Protein AF-A0AAW1PFQ1-F1 (afdb_monomer)

Secondary structure (DSSP, 8-state):
-----------------TT--PPPTT-----SS-HHHHT-TTSHHHHHHHHHHHHHHHHHHHHHHHHHHHHHHHHHTT--S-TT---------

Radius of gyration: 23.26 Å; Cα contacts (8 Å, |Δi|>4): 24; chains: 1; bounding box: 48×44×50 Å

Structure (mmCIF, N/CA/C/O backbone):
data_AF-A0AAW1PFQ1-F1
#
_entry.id   AF-A0AAW1PFQ1-F1
#
loop_
_atom_site.group_PDB
_atom_site.id
_atom_site.type_symbol
_atom_site.label_atom_id
_atom_site.label_alt_id
_atom_site.label_comp_id
_atom_site.label_asym_id
_atom_site.label_entity_id
_atom_site.label_seq_id
_atom_site.pdbx_PDB_ins_code
_atom_site.Cartn_x
_atom_site.Cartn_y
_atom_site.Cartn_z
_atom_site.occupancy
_atom_site.B_iso_or_equiv
_atom_site.auth_seq_id
_atom_site.auth_comp_id
_atom_site.auth_asym_id
_atom_site.auth_atom_id
_atom_site.pdbx_PDB_model_num
ATOM 1 N N . MET A 1 1 ? 28.671 -34.123 30.065 1.00 41.56 1 MET A N 1
ATOM 2 C CA . MET A 1 1 ? 28.191 -32.855 29.475 1.00 41.56 1 MET A CA 1
ATOM 3 C C . MET A 1 1 ? 26.673 -32.924 29.460 1.00 41.56 1 MET A C 1
ATOM 5 O O . MET A 1 1 ? 26.146 -34.006 29.242 1.00 41.56 1 MET A O 1
ATOM 9 N N . ALA A 1 2 ? 26.024 -31.849 29.897 1.00 41.06 2 ALA A N 1
ATOM 10 C CA . ALA A 1 2 ? 24.668 -31.826 30.437 1.00 41.06 2 ALA A CA 1
ATOM 11 C C . ALA A 1 2 ? 23.554 -31.639 29.383 1.00 41.06 2 ALA A C 1
ATOM 13 O O . ALA A 1 2 ? 23.819 -31.100 28.317 1.00 41.06 2 ALA A O 1
ATOM 14 N N . GLN A 1 3 ? 22.341 -32.039 29.800 1.00 35.50 3 GLN A N 1
ATOM 15 C CA . GLN A 1 3 ? 20.994 -31.520 29.477 1.00 35.50 3 GLN A CA 1
ATOM 16 C C . GLN A 1 3 ? 20.426 -31.613 28.039 1.00 35.50 3 GLN A C 1
ATOM 18 O O . GLN A 1 3 ? 20.822 -30.887 27.137 1.00 35.50 3 GLN A O 1
ATOM 23 N N . SER A 1 4 ? 19.382 -32.446 27.894 1.00 51.22 4 SER A N 1
ATOM 24 C CA . SER A 1 4 ? 18.165 -32.186 27.082 1.00 51.22 4 SER A CA 1
ATOM 25 C C . SER A 1 4 ? 17.335 -31.045 27.728 1.00 51.22 4 SER A C 1
ATOM 27 O O . SER A 1 4 ? 17.752 -30.586 28.795 1.00 51.22 4 SER A O 1
ATOM 29 N N . PRO A 1 5 ? 16.084 -30.714 27.327 1.00 60.75 5 PRO A N 1
ATOM 30 C CA . PRO A 1 5 ? 15.320 -30.832 26.067 1.00 60.75 5 PRO A CA 1
ATOM 31 C C . PRO A 1 5 ? 14.570 -29.511 25.701 1.00 60.75 5 PRO A C 1
ATOM 33 O O . PRO A 1 5 ? 14.270 -28.725 26.584 1.00 60.75 5 PRO A O 1
ATOM 36 N N . GLU A 1 6 ? 14.119 -29.324 24.459 1.00 47.19 6 GLU A N 1
ATOM 37 C CA . GLU A 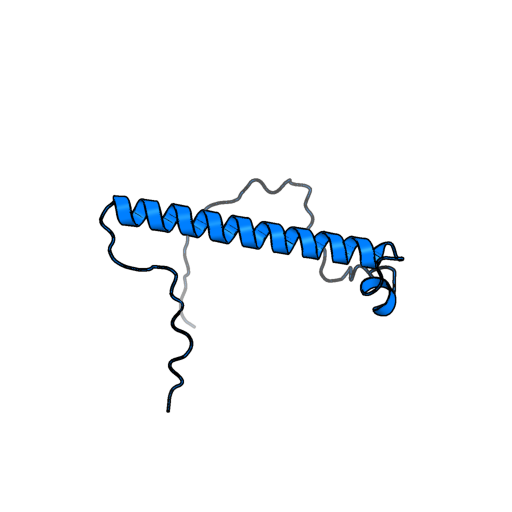1 6 ? 12.937 -28.479 24.144 1.00 47.19 6 GLU A CA 1
ATOM 38 C C . GLU A 1 6 ? 12.158 -29.231 23.044 1.00 47.19 6 GLU A C 1
ATOM 40 O O . GLU A 1 6 ? 12.626 -29.335 21.916 1.00 47.19 6 GLU A O 1
ATOM 45 N N . GLN A 1 7 ? 11.189 -30.109 23.350 1.00 45.03 7 GLN A N 1
ATOM 46 C CA . GLN A 1 7 ? 9.769 -29.825 23.647 1.00 45.03 7 GLN A CA 1
ATOM 47 C C . GLN A 1 7 ? 9.231 -28.623 22.860 1.00 45.03 7 GLN A C 1
ATOM 49 O O . GLN A 1 7 ? 9.634 -27.503 23.122 1.00 45.03 7 GLN A O 1
ATOM 54 N N . SER A 1 8 ? 8.440 -28.890 21.811 1.00 42.66 8 SER A N 1
ATOM 55 C CA . SER A 1 8 ? 6.965 -28.718 21.799 1.00 42.66 8 SER A CA 1
ATOM 56 C C . SER A 1 8 ? 6.601 -27.244 21.541 1.00 42.66 8 SER A C 1
ATOM 58 O O . SER A 1 8 ? 7.189 -26.357 22.123 1.00 42.66 8 SER A O 1
ATOM 60 N N . ASP A 1 9 ? 5.661 -26.844 20.697 1.00 41.25 9 ASP A N 1
ATOM 61 C CA . ASP A 1 9 ? 4.401 -27.447 20.301 1.00 41.25 9 ASP A CA 1
ATOM 62 C C . ASP A 1 9 ? 3.876 -26.607 19.112 1.00 41.25 9 ASP A C 1
ATOM 64 O O . ASP A 1 9 ? 3.819 -25.385 19.181 1.00 41.25 9 ASP A O 1
ATOM 68 N N . SER A 1 10 ? 3.585 -27.290 18.011 1.00 50.00 10 SER A N 1
ATOM 69 C CA . SER A 1 10 ? 2.396 -27.206 17.154 1.00 50.00 10 SER A CA 1
ATOM 70 C C . SER A 1 10 ? 1.634 -25.893 16.859 1.00 50.00 10 SER A C 1
ATOM 72 O O . SER A 1 10 ? 1.192 -25.178 17.753 1.00 50.00 10 SER A O 1
ATOM 74 N N . ARG A 1 11 ? 1.179 -25.868 15.586 1.00 43.28 11 ARG A N 1
ATOM 75 C CA . ARG A 1 11 ? -0.017 -25.222 14.978 1.00 43.28 11 ARG A CA 1
ATOM 76 C C . ARG A 1 11 ? 0.294 -23.848 14.366 1.00 43.28 11 ARG A C 1
ATOM 78 O O . ARG A 1 11 ? 0.704 -22.948 15.070 1.00 43.28 11 ARG A O 1
ATOM 85 N N . GLN A 1 12 ? 0.106 -23.603 13.073 1.00 46.88 12 GLN A N 1
ATOM 86 C CA . GLN A 1 12 ? -0.904 -24.136 12.162 1.00 46.88 12 GLN A CA 1
ATOM 87 C C . GLN A 1 12 ? -0.391 -23.923 10.729 1.00 46.88 12 GLN A C 1
ATOM 89 O O . GLN A 1 12 ? -0.202 -22.788 10.311 1.00 46.88 12 GLN A O 1
ATOM 94 N N . ALA A 1 13 ? -0.106 -25.010 10.009 1.00 43.09 13 ALA A N 1
ATOM 95 C CA . ALA A 1 13 ? 0.235 -24.946 8.595 1.00 43.09 13 ALA A CA 1
ATOM 96 C C . ALA A 1 13 ? -1.029 -24.562 7.817 1.00 43.09 13 ALA A C 1
ATOM 98 O O . ALA A 1 13 ? -1.965 -25.358 7.705 1.00 43.09 13 ALA A O 1
ATOM 99 N N . GLU A 1 14 ? -1.073 -23.325 7.333 1.00 51.31 14 GLU A N 1
ATOM 100 C CA . GLU A 1 14 ? -1.870 -22.985 6.160 1.00 51.31 14 GLU A CA 1
ATOM 101 C C . GLU A 1 14 ? -1.387 -23.882 5.021 1.00 51.31 14 GLU A C 1
ATOM 103 O O . GLU A 1 14 ? -0.196 -24.183 4.938 1.00 51.31 14 GLU A O 1
ATOM 108 N N . ALA A 1 15 ? -2.322 -24.400 4.227 1.00 51.72 15 ALA A N 1
ATOM 109 C CA . ALA A 1 15 ? -2.023 -25.305 3.129 1.00 51.72 15 ALA A CA 1
ATOM 110 C C . ALA A 1 15 ? -1.032 -24.624 2.177 1.00 51.72 15 ALA A C 1
ATOM 112 O O . ALA A 1 15 ? -1.413 -23.788 1.361 1.00 51.72 15 ALA A O 1
ATOM 113 N N . VAL A 1 16 ? 0.246 -24.955 2.350 1.00 50.81 16 VAL A N 1
ATOM 114 C CA . VAL A 1 16 ? 1.312 -24.640 1.415 1.00 50.81 16 VAL A CA 1
ATOM 115 C C . VAL A 1 16 ? 0.940 -25.426 0.169 1.00 50.81 16 VAL A C 1
ATOM 117 O O . VAL A 1 16 ? 0.861 -26.654 0.238 1.00 50.81 16 VAL A O 1
ATOM 120 N N . ASP A 1 17 ? 0.614 -24.733 -0.922 1.00 56.88 17 ASP A N 1
ATOM 121 C CA . ASP A 1 17 ? 0.581 -25.358 -2.243 1.00 56.88 17 ASP A CA 1
ATOM 122 C C . ASP A 1 17 ? 1.878 -26.168 -2.354 1.00 56.88 17 ASP A C 1
ATOM 124 O O . ASP A 1 17 ? 2.964 -25.606 -2.198 1.00 56.88 17 ASP A O 1
ATOM 128 N N . GLU A 1 18 ? 1.773 -27.488 -2.529 1.00 54.22 18 GLU A N 1
ATOM 129 C CA . GLU A 1 18 ? 2.915 -28.421 -2.488 1.00 54.22 18 GLU A CA 1
ATOM 130 C C . GLU A 1 18 ? 3.952 -28.147 -3.603 1.00 54.22 18 GLU A C 1
ATOM 132 O O . GLU A 1 18 ? 5.000 -28.785 -3.637 1.00 54.22 18 GLU A O 1
ATOM 137 N N . ASP A 1 19 ? 3.687 -27.145 -4.449 1.00 55.97 19 ASP A N 1
ATOM 138 C CA . ASP A 1 19 ? 4.529 -26.643 -5.532 1.00 55.97 19 ASP A CA 1
ATOM 139 C C . ASP A 1 19 ? 5.114 -25.232 -5.281 1.00 55.97 19 ASP A C 1
ATOM 141 O O . ASP A 1 19 ? 5.745 -24.667 -6.176 1.00 55.97 19 ASP A O 1
ATOM 145 N N . PHE A 1 20 ? 4.934 -24.610 -4.106 1.00 60.94 20 PHE A N 1
ATOM 146 C CA . PHE A 1 20 ? 5.627 -23.349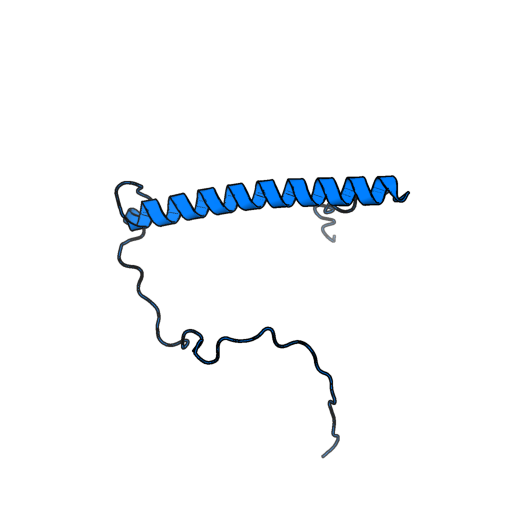 -3.803 1.00 60.94 20 PHE A CA 1
ATOM 147 C C . PHE A 1 20 ? 7.042 -23.622 -3.277 1.00 60.94 20 PHE A C 1
ATOM 149 O O . PHE A 1 20 ? 7.318 -23.562 -2.076 1.00 60.94 20 PHE A O 1
ATOM 156 N N . GLU A 1 21 ? 7.960 -23.908 -4.201 1.00 64.88 21 GLU A N 1
ATOM 157 C CA . GLU A 1 21 ? 9.390 -23.723 -3.958 1.00 64.88 21 GLU A CA 1
ATOM 158 C C . GLU A 1 21 ? 9.631 -22.228 -3.720 1.00 64.88 21 GLU A C 1
ATOM 160 O O . GLU A 1 21 ? 9.595 -21.410 -4.640 1.00 64.88 21 GLU A O 1
ATOM 165 N N . GLY A 1 22 ? 9.822 -21.851 -2.452 1.00 61.28 22 GLY A N 1
ATOM 166 C CA . GLY A 1 22 ? 10.264 -20.504 -2.107 1.00 61.28 22 GLY A CA 1
ATOM 167 C C . GLY A 1 22 ? 11.517 -20.139 -2.905 1.00 61.28 22 GLY A C 1
ATOM 168 O O . GLY A 1 22 ? 12.357 -21.000 -3.164 1.00 61.28 22 GLY A O 1
ATOM 169 N N . LEU A 1 23 ? 11.635 -18.866 -3.296 1.00 60.00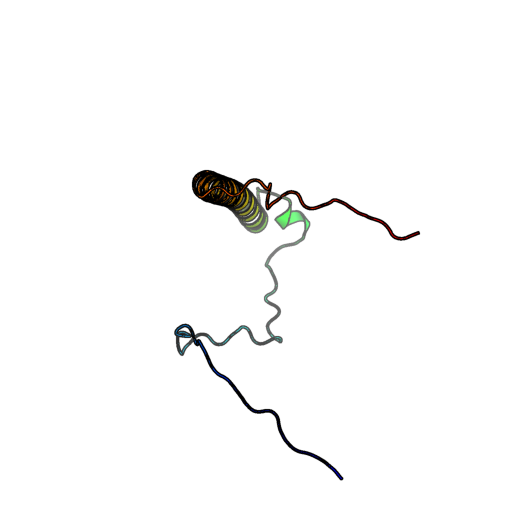 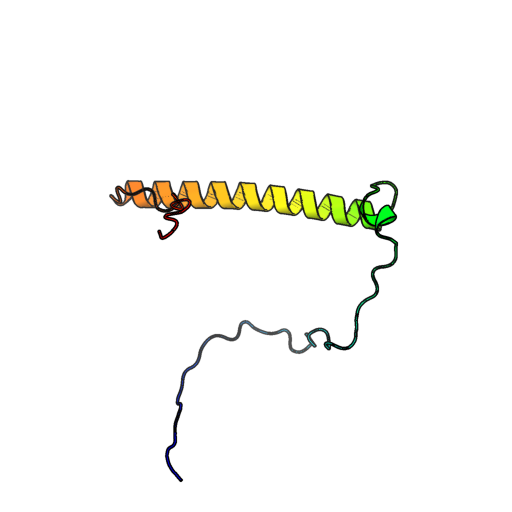23 LEU A N 1
ATOM 170 C CA . LEU A 1 23 ? 12.766 -18.378 -4.086 1.00 60.00 23 LEU A CA 1
ATOM 171 C C . LEU A 1 23 ? 14.079 -18.772 -3.396 1.00 60.00 23 LEU A C 1
ATOM 173 O O . LEU A 1 23 ? 14.339 -18.361 -2.260 1.00 60.00 23 LEU A O 1
ATOM 177 N N . ALA A 1 24 ? 14.886 -19.598 -4.065 1.00 61.78 24 ALA A N 1
ATOM 178 C CA . ALA A 1 24 ? 16.208 -19.942 -3.576 1.00 61.78 24 ALA A CA 1
ATOM 179 C C . ALA A 1 24 ? 17.015 -18.638 -3.422 1.00 61.78 24 ALA A C 1
ATOM 181 O O . ALA A 1 24 ? 16.976 -17.800 -4.323 1.00 61.78 24 ALA A O 1
ATOM 182 N N . PRO A 1 25 ? 17.771 -18.450 -2.326 1.00 60.12 25 PRO A N 1
ATOM 183 C CA . PRO A 1 25 ? 18.510 -17.210 -2.052 1.00 60.12 25 PRO A CA 1
ATOM 184 C C . PRO A 1 25 ? 19.610 -16.875 -3.081 1.00 60.12 25 PRO A C 1
ATOM 186 O O . PRO A 1 25 ? 20.334 -15.903 -2.900 1.00 60.12 25 PRO A O 1
ATOM 189 N N . GLU A 1 26 ? 19.758 -17.682 -4.133 1.00 59.06 26 GLU A N 1
ATOM 190 C CA . GLU A 1 26 ? 20.764 -17.561 -5.189 1.00 59.06 26 GLU A CA 1
ATOM 191 C C . GLU A 1 26 ? 20.192 -17.004 -6.508 1.00 59.06 26 GLU A C 1
ATOM 193 O O . GLU A 1 26 ? 20.964 -16.626 -7.388 1.00 59.06 26 GLU A O 1
ATOM 198 N N . GLU A 1 27 ? 18.866 -16.907 -6.656 1.00 57.53 27 GLU A N 1
ATOM 199 C CA 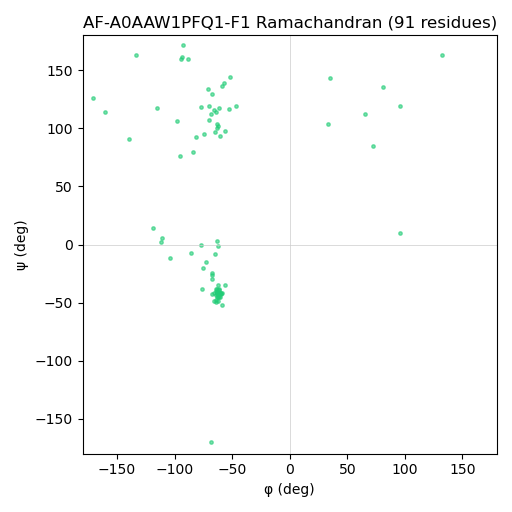. GLU A 1 27 ? 18.238 -16.216 -7.788 1.00 57.53 27 GLU A CA 1
ATOM 200 C C . GLU A 1 27 ? 17.903 -14.774 -7.395 1.00 57.53 27 GLU A C 1
ATOM 202 O O . GLU A 1 27 ? 16.752 -14.410 -7.139 1.00 57.53 27 GLU A O 1
ATOM 207 N N . ASP A 1 28 ? 18.939 -13.931 -7.366 1.00 62.56 28 ASP A N 1
ATOM 208 C CA . ASP A 1 28 ? 18.764 -12.484 -7.464 1.00 62.56 28 ASP A CA 1
ATOM 209 C C . ASP A 1 28 ? 18.100 -12.197 -8.818 1.00 62.56 28 ASP A C 1
ATOM 211 O O . ASP A 1 28 ? 18.745 -12.116 -9.865 1.00 62.56 28 ASP A O 1
ATOM 215 N N . TRP A 1 29 ? 16.772 -12.109 -8.815 1.00 67.38 29 TRP A N 1
ATOM 216 C CA . TRP A 1 29 ? 15.995 -11.710 -9.976 1.00 67.38 29 TRP A CA 1
ATOM 217 C C . TRP A 1 29 ? 16.388 -10.273 -10.327 1.00 67.38 29 TRP A C 1
ATOM 219 O O . TRP A 1 29 ? 15.966 -9.303 -9.697 1.00 67.38 29 TRP A O 1
ATOM 229 N N . GLU A 1 30 ? 17.253 -10.123 -11.328 1.00 73.69 30 GLU A N 1
ATOM 230 C CA . GLU A 1 30 ? 17.625 -8.807 -11.826 1.00 73.69 30 GLU A CA 1
ATOM 231 C C . GLU A 1 30 ? 16.373 -8.105 -12.357 1.00 73.69 30 GLU A C 1
ATOM 233 O O . GLU A 1 30 ? 15.728 -8.559 -13.307 1.00 73.69 30 GLU A O 1
ATOM 238 N N . VAL A 1 31 ? 16.016 -6.975 -11.743 1.00 71.00 31 VAL A N 1
ATOM 239 C CA . VAL A 1 31 ? 14.908 -6.152 -12.226 1.00 71.00 31 VAL A CA 1
ATOM 240 C C . VAL A 1 31 ? 15.337 -5.501 -13.538 1.00 71.00 31 VAL A C 1
ATOM 242 O O . VAL A 1 31 ? 16.293 -4.722 -13.543 1.00 71.00 31 VAL A O 1
ATOM 245 N N . PRO A 1 32 ? 14.655 -5.764 -14.666 1.00 71.81 32 PRO A N 1
ATOM 246 C CA . PRO A 1 32 ? 15.042 -5.165 -15.931 1.00 71.81 32 PRO A CA 1
ATOM 247 C C . PRO A 1 32 ? 14.781 -3.651 -15.904 1.00 71.81 32 PRO A C 1
ATOM 249 O O . PRO A 1 32 ? 13.631 -3.206 -15.899 1.00 71.81 32 PRO A O 1
ATOM 252 N N . GLY A 1 33 ? 15.857 -2.863 -15.923 1.00 74.62 33 GLY A N 1
ATOM 253 C CA . GLY A 1 33 ? 15.823 -1.397 -15.951 1.00 74.62 33 GLY A CA 1
ATOM 254 C C . GLY A 1 33 ? 16.761 -0.760 -14.925 1.00 74.62 33 GLY A C 1
ATOM 255 O O . GLY A 1 33 ? 17.233 -1.407 -13.996 1.00 74.62 33 GLY A O 1
ATOM 256 N N . GLY A 1 34 ? 17.061 0.525 -15.105 1.00 84.56 34 GLY A N 1
ATOM 257 C CA . GLY A 1 34 ? 17.854 1.298 -14.147 1.00 84.56 34 GLY A CA 1
ATOM 258 C C . GLY A 1 34 ? 16.996 2.034 -13.115 1.00 84.56 34 GLY A C 1
ATOM 259 O O . GLY A 1 34 ? 15.787 2.181 -13.268 1.00 84.56 34 GLY A O 1
ATOM 260 N N . VAL A 1 35 ? 17.642 2.617 -12.102 1.00 83.75 35 VAL A N 1
ATOM 261 C CA . VAL A 1 35 ? 16.974 3.485 -11.107 1.00 83.75 35 VAL A CA 1
ATOM 262 C C . VAL A 1 35 ? 16.236 4.658 -11.770 1.00 83.75 35 VAL A C 1
ATOM 264 O O . VAL A 1 35 ? 15.159 5.053 -11.345 1.00 83.75 35 VAL A O 1
ATOM 267 N N . ASN A 1 36 ? 16.769 5.205 -12.862 1.00 88.12 36 ASN A N 1
ATOM 268 C CA . ASN A 1 36 ? 16.079 6.276 -13.587 1.00 88.12 36 ASN A CA 1
ATOM 269 C C . ASN A 1 36 ? 14.791 5.791 -14.273 1.00 88.12 36 ASN A C 1
ATOM 271 O O . ASN A 1 36 ? 13.869 6.582 -14.472 1.00 88.12 36 ASN A O 1
ATOM 275 N N . ASP A 1 37 ? 14.710 4.502 -14.610 1.00 86.19 37 ASP A N 1
ATOM 276 C CA . ASP A 1 37 ? 13.522 3.919 -15.223 1.00 86.19 37 ASP A CA 1
ATOM 277 C C . ASP A 1 37 ? 12.419 3.714 -14.183 1.00 86.19 37 ASP A C 1
ATOM 279 O O . ASP A 1 37 ? 11.260 3.994 -14.485 1.00 86.19 37 ASP A O 1
ATOM 283 N N . SER A 1 38 ? 12.756 3.311 -12.951 1.00 85.94 38 SER A N 1
ATOM 284 C CA . SER A 1 38 ? 11.778 3.153 -11.860 1.00 85.94 38 SER A CA 1
ATOM 285 C C . SER A 1 38 ? 11.170 4.475 -11.389 1.00 85.94 38 SER A C 1
ATOM 287 O O . SER A 1 38 ? 10.041 4.494 -10.909 1.00 85.94 38 SER A O 1
ATOM 289 N N . LEU A 1 39 ? 11.872 5.592 -11.583 1.00 88.06 39 LEU A N 1
ATOM 290 C CA . LEU A 1 39 ? 11.379 6.931 -11.247 1.00 88.06 39 LEU A CA 1
ATOM 291 C C . LEU A 1 39 ? 10.541 7.575 -12.365 1.00 88.06 39 LEU A C 1
ATOM 293 O O . LEU A 1 39 ? 9.968 8.646 -12.172 1.00 88.06 39 LEU A O 1
ATOM 297 N N . SER A 1 40 ? 10.465 6.947 -13.542 1.00 89.69 40 SER A N 1
ATOM 298 C CA . SER A 1 40 ? 9.779 7.492 -14.714 1.00 89.69 40 SER A CA 1
ATOM 299 C C . SER A 1 40 ? 8.569 6.649 -15.110 1.00 89.69 40 SER A C 1
ATOM 301 O O . SER A 1 40 ? 8.703 5.522 -15.582 1.00 89.69 40 SER A O 1
ATOM 303 N N . GLN A 1 41 ? 7.371 7.237 -15.052 1.00 88.88 41 GLN A N 1
ATOM 304 C CA . GLN A 1 41 ? 6.118 6.599 -15.496 1.00 88.88 41 GLN A CA 1
ATOM 305 C C . GLN A 1 41 ? 6.072 6.308 -17.011 1.00 88.88 41 GLN A C 1
ATOM 307 O O . GLN A 1 41 ? 5.167 5.633 -17.511 1.00 88.88 41 GLN A O 1
ATOM 312 N N . ASN A 1 42 ? 7.052 6.788 -17.779 1.00 91.88 42 ASN A N 1
ATOM 313 C CA . ASN A 1 42 ? 7.161 6.455 -19.197 1.00 91.88 42 ASN A CA 1
ATOM 314 C C . ASN A 1 42 ? 7.694 5.032 -19.416 1.00 91.88 42 ASN A C 1
ATOM 316 O O . ASN A 1 42 ? 7.441 4.438 -20.470 1.00 91.88 42 ASN A O 1
ATOM 320 N N . THR A 1 43 ? 8.355 4.434 -18.424 1.00 92.62 43 THR A N 1
ATOM 321 C CA . THR A 1 43 ? 8.870 3.064 -18.513 1.00 92.62 43 THR A CA 1
ATOM 322 C C . THR A 1 43 ? 7.879 2.059 -17.921 1.00 92.62 43 THR A C 1
ATOM 324 O O . THR A 1 43 ? 6.986 2.411 -17.151 1.00 92.62 43 THR A O 1
ATOM 327 N N . LYS A 1 44 ? 8.004 0.781 -18.300 1.00 90.31 44 LYS A N 1
ATOM 328 C CA . LYS A 1 44 ? 7.182 -0.286 -17.703 1.00 90.31 44 LYS A CA 1
ATOM 329 C C . LYS A 1 44 ? 7.476 -0.443 -16.208 1.00 90.31 44 LYS A C 1
ATOM 331 O O . LYS A 1 44 ? 6.538 -0.609 -15.439 1.00 90.31 44 LYS A O 1
ATOM 336 N N . LEU A 1 45 ? 8.751 -0.342 -15.824 1.00 90.56 45 LEU A N 1
ATOM 337 C CA . LEU A 1 45 ? 9.192 -0.450 -14.437 1.00 90.56 45 LEU A CA 1
ATOM 338 C C . LEU A 1 45 ? 8.625 0.688 -13.584 1.00 90.56 45 LEU A C 1
ATOM 340 O O . LEU A 1 45 ? 8.019 0.430 -12.554 1.00 90.56 45 LEU A O 1
ATOM 344 N N . GLY A 1 46 ? 8.747 1.935 -14.037 1.00 92.94 46 GLY A N 1
ATOM 345 C CA . GLY A 1 46 ? 8.244 3.079 -13.281 1.00 92.94 46 GLY A CA 1
ATOM 346 C C . GLY A 1 46 ? 6.721 3.128 -13.181 1.00 92.94 46 GLY A C 1
ATOM 347 O O . GLY A 1 46 ? 6.205 3.582 -12.165 1.00 92.94 46 GLY A O 1
ATOM 348 N N . ARG A 1 47 ? 5.982 2.602 -14.172 1.00 94.31 47 ARG A N 1
ATOM 349 C CA . ARG A 1 47 ? 4.529 2.391 -14.018 1.00 94.31 47 ARG A CA 1
ATOM 350 C C . ARG A 1 47 ? 4.216 1.351 -12.955 1.00 94.31 47 ARG A C 1
ATOM 352 O O . ARG A 1 47 ? 3.425 1.644 -12.077 1.00 94.31 47 ARG A O 1
ATOM 359 N N . ALA A 1 48 ? 4.879 0.196 -12.991 1.00 91.25 48 ALA A N 1
ATOM 360 C CA . ALA A 1 48 ? 4.665 -0.850 -11.992 1.00 91.25 48 ALA A CA 1
ATOM 361 C C . ALA A 1 48 ? 4.975 -0.360 -10.567 1.00 91.25 48 ALA A C 1
ATOM 363 O O . ALA A 1 48 ? 4.205 -0.615 -9.648 1.00 91.25 48 ALA A O 1
ATOM 364 N N . VAL A 1 49 ? 6.066 0.394 -10.391 1.00 92.12 49 VAL A N 1
ATOM 365 C CA . VAL A 1 49 ? 6.412 1.015 -9.103 1.00 92.12 49 VAL A CA 1
ATOM 366 C C . VAL A 1 49 ? 5.350 2.028 -8.680 1.00 92.12 49 VAL A C 1
ATOM 368 O O . VAL A 1 49 ? 4.922 2.019 -7.531 1.00 92.12 49 VAL A O 1
ATOM 371 N N . HIS A 1 50 ? 4.899 2.885 -9.597 1.00 94.81 50 HIS A N 1
ATOM 372 C CA . HIS A 1 50 ? 3.860 3.863 -9.296 1.00 94.81 50 HIS A CA 1
ATOM 373 C C . HIS A 1 50 ? 2.536 3.204 -8.891 1.00 94.81 50 HIS A C 1
ATOM 375 O O . HIS A 1 50 ? 1.948 3.605 -7.889 1.00 94.81 50 HIS A O 1
ATOM 381 N N . ASP A 1 51 ? 2.104 2.182 -9.628 1.00 94.69 51 ASP A N 1
ATOM 382 C CA . ASP A 1 51 ? 0.882 1.431 -9.344 1.00 94.69 51 ASP A CA 1
ATOM 383 C C . ASP A 1 51 ? 0.968 0.748 -7.970 1.00 94.69 51 ASP A C 1
ATOM 385 O O . ASP A 1 51 ? 0.032 0.845 -7.178 1.00 94.69 51 ASP A O 1
ATOM 389 N N . ALA A 1 52 ? 2.120 0.155 -7.633 1.00 93.81 52 ALA A N 1
ATOM 390 C CA . ALA A 1 52 ? 2.357 -0.425 -6.313 1.00 93.81 52 ALA A CA 1
ATOM 391 C C . ALA A 1 52 ? 2.289 0.626 -5.191 1.00 93.81 52 ALA A C 1
ATOM 393 O O . ALA A 1 52 ? 1.699 0.373 -4.143 1.00 93.81 52 ALA A O 1
ATOM 394 N N . CYS A 1 53 ? 2.843 1.827 -5.397 1.00 94.50 53 CYS A N 1
ATOM 395 C CA . CYS A 1 53 ? 2.713 2.917 -4.426 1.00 94.50 53 CYS A CA 1
ATOM 396 C C . CYS A 1 53 ? 1.249 3.341 -4.225 1.00 94.50 53 CYS A C 1
ATOM 398 O O . CYS A 1 53 ? 0.830 3.540 -3.088 1.00 94.50 53 CYS A O 1
ATOM 400 N N . LEU A 1 54 ? 0.463 3.441 -5.302 1.00 95.19 54 LEU A N 1
ATOM 401 C CA . LEU A 1 54 ? -0.966 3.761 -5.208 1.00 95.19 54 LEU A CA 1
ATOM 402 C C . LEU A 1 54 ? -1.748 2.683 -4.446 1.00 95.19 54 LEU A C 1
ATOM 404 O O . LEU A 1 54 ? -2.648 3.004 -3.670 1.00 95.19 54 LEU A O 1
ATOM 408 N N . GLU A 1 55 ? -1.406 1.412 -4.650 1.00 95.06 55 GLU A N 1
ATOM 409 C CA . GLU A 1 55 ? -2.010 0.303 -3.915 1.00 95.06 55 GLU A CA 1
ATOM 410 C C . GLU A 1 55 ? -1.650 0.344 -2.423 1.00 95.06 55 GLU A C 1
ATOM 412 O O . GLU A 1 55 ? -2.528 0.171 -1.578 1.00 95.06 55 GLU A O 1
ATOM 417 N N . LEU A 1 56 ? -0.395 0.656 -2.080 1.00 95.75 56 LEU A N 1
ATOM 418 C CA . LEU A 1 56 ? 0.030 0.845 -0.688 1.00 95.75 56 LEU A CA 1
ATOM 419 C C . LEU A 1 56 ? -0.725 1.992 -0.003 1.00 95.75 56 LEU A C 1
ATOM 421 O O . LEU A 1 56 ? -1.166 1.842 1.139 1.00 95.75 56 LEU A O 1
ATOM 425 N N . ASP A 1 57 ? -0.933 3.110 -0.698 1.00 95.25 57 ASP A N 1
ATOM 426 C CA . ASP A 1 57 ? -1.734 4.221 -0.177 1.00 95.25 57 ASP A CA 1
ATOM 427 C C . ASP A 1 57 ? -3.191 3.793 0.063 1.00 95.25 57 ASP A C 1
ATOM 429 O O . ASP A 1 57 ? -3.774 4.099 1.109 1.00 95.25 57 ASP A O 1
ATOM 433 N N . ALA A 1 58 ? -3.777 3.034 -0.869 1.00 95.38 58 ALA A N 1
ATOM 434 C CA . ALA A 1 58 ? -5.127 2.496 -0.722 1.00 95.38 58 ALA A CA 1
ATOM 435 C C . ALA A 1 58 ? -5.240 1.527 0.470 1.00 95.38 58 ALA A C 1
ATOM 437 O O . ALA A 1 58 ? -6.204 1.603 1.240 1.00 95.38 58 ALA A O 1
ATOM 438 N N . LEU A 1 59 ? -4.241 0.661 0.666 1.00 95.19 59 LEU A N 1
ATOM 439 C CA . LEU A 1 59 ? -4.159 -0.239 1.817 1.00 95.19 59 LEU A CA 1
ATOM 440 C C . LEU A 1 59 ? -4.069 0.537 3.136 1.00 95.19 59 LEU A C 1
ATOM 442 O O . LEU A 1 59 ? -4.789 0.208 4.077 1.00 95.19 59 LEU A O 1
ATOM 446 N N . SER A 1 60 ? -3.268 1.607 3.195 1.00 93.38 60 SER A N 1
ATOM 447 C CA . SER A 1 60 ? -3.160 2.454 4.392 1.00 93.38 60 SER A CA 1
ATOM 448 C C . SER A 1 60 ? -4.490 3.119 4.762 1.00 93.38 60 SER A C 1
ATOM 450 O O . SER A 1 60 ? -4.834 3.233 5.942 1.00 93.38 60 SER A O 1
ATOM 452 N N . VAL A 1 61 ? -5.273 3.552 3.769 1.00 95.56 61 VAL A N 1
ATOM 453 C CA . VAL A 1 61 ? -6.616 4.100 4.012 1.00 95.56 61 VAL A CA 1
ATOM 454 C C . VAL A 1 61 ? -7.533 3.031 4.605 1.00 95.56 61 VAL A C 1
ATOM 456 O O . VAL A 1 61 ? -8.181 3.276 5.624 1.00 95.56 61 VAL A O 1
ATOM 459 N N . LEU A 1 62 ? -7.550 1.834 4.015 1.00 95.00 62 LEU A N 1
ATOM 460 C CA . LEU A 1 62 ? -8.390 0.731 4.479 1.00 95.00 62 LEU A CA 1
ATOM 461 C C . LEU A 1 62 ? -8.009 0.267 5.892 1.00 95.00 62 LEU A C 1
ATOM 463 O O . LEU A 1 62 ? -8.888 -0.015 6.709 1.00 95.00 62 LEU A O 1
ATOM 467 N N . GLU A 1 63 ? -6.714 0.242 6.207 1.00 93.25 63 GLU A N 1
ATOM 468 C CA . GLU A 1 63 ? -6.213 -0.030 7.552 1.00 93.25 63 GLU A CA 1
ATOM 469 C C . GLU A 1 63 ? -6.761 0.988 8.559 1.00 93.25 63 GLU A C 1
ATOM 471 O O . GLU A 1 63 ? -7.385 0.600 9.548 1.00 93.25 63 GLU A O 1
ATOM 476 N N . LYS A 1 64 ? -6.619 2.291 8.286 1.00 93.31 64 LYS A N 1
ATOM 477 C CA . LYS A 1 64 ? -7.127 3.357 9.168 1.00 93.31 64 LYS A CA 1
ATOM 478 C C . LYS A 1 64 ? -8.633 3.256 9.391 1.00 93.31 64 LYS A C 1
ATOM 480 O O . LYS A 1 64 ? -9.106 3.420 10.519 1.00 93.31 64 LYS A O 1
ATOM 485 N N . GLU A 1 65 ? -9.397 2.964 8.343 1.00 95.06 65 GLU A N 1
ATOM 486 C CA . GLU A 1 65 ? -10.836 2.733 8.468 1.00 95.06 65 GLU A CA 1
ATOM 487 C C . GLU A 1 65 ? -11.153 1.529 9.357 1.00 95.06 65 GLU A C 1
ATOM 489 O O . GLU A 1 65 ? -12.078 1.587 10.170 1.00 95.06 65 GLU A O 1
ATOM 494 N N . ASN A 1 66 ? -10.403 0.436 9.215 1.00 93.19 66 ASN A N 1
ATOM 495 C CA . ASN A 1 66 ? -10.612 -0.764 10.013 1.00 93.19 66 ASN A CA 1
ATOM 496 C C . ASN A 1 66 ? -10.267 -0.521 11.490 1.00 93.19 66 ASN A C 1
ATOM 498 O O . ASN A 1 66 ? -11.044 -0.882 12.373 1.00 93.19 66 ASN A O 1
ATOM 502 N N . LEU A 1 67 ? -9.164 0.182 11.762 1.00 92.31 67 LEU A N 1
ATOM 503 C CA . LEU A 1 67 ? -8.785 0.600 13.114 1.00 92.31 67 LEU A CA 1
ATOM 504 C C . LEU A 1 67 ? -9.839 1.523 13.740 1.00 92.31 67 LEU A C 1
ATOM 506 O O . LEU A 1 67 ? -10.180 1.368 14.912 1.00 92.31 67 LEU A O 1
ATOM 510 N N . THR A 1 68 ? -10.415 2.433 12.951 1.00 91.25 68 THR A N 1
ATOM 511 C CA . THR A 1 68 ? -11.509 3.307 13.404 1.00 91.25 68 THR A CA 1
ATOM 512 C C . THR A 1 68 ? -12.740 2.486 13.786 1.00 91.25 68 THR A C 1
ATOM 514 O O . THR A 1 68 ? -13.253 2.626 14.894 1.00 91.25 68 THR A O 1
ATOM 517 N N . LYS A 1 69 ? -13.162 1.551 12.924 1.00 93.38 69 LYS A N 1
ATOM 518 C CA . LYS A 1 69 ? -14.292 0.645 13.200 1.00 93.38 69 LYS A CA 1
ATOM 519 C C . LYS A 1 69 ? -14.047 -0.210 14.446 1.00 93.38 69 LYS A C 1
ATOM 521 O O . LYS A 1 69 ? -14.954 -0.383 15.259 1.00 93.38 69 LYS A O 1
ATOM 526 N N . ALA A 1 70 ? -12.831 -0.728 14.616 1.00 91.94 70 ALA A N 1
ATOM 527 C CA . ALA A 1 70 ? -12.451 -1.500 15.794 1.00 91.94 70 ALA A CA 1
ATOM 528 C C . ALA A 1 70 ? -12.504 -0.649 17.074 1.00 91.94 70 ALA A C 1
ATOM 530 O O . ALA A 1 70 ? -13.054 -1.093 18.084 1.00 91.94 70 ALA A O 1
ATOM 531 N N . SER A 1 71 ? -11.997 0.586 17.025 1.00 89.81 71 SER A N 1
ATOM 532 C CA . SER A 1 71 ? -12.069 1.538 18.140 1.00 89.81 71 SER A CA 1
ATOM 533 C C . SER A 1 71 ? -13.518 1.855 18.521 1.00 89.81 71 SER A C 1
ATOM 535 O O . SER A 1 71 ? -13.882 1.792 19.697 1.00 89.81 71 SER A O 1
ATOM 537 N N . ASP A 1 72 ? -14.381 2.101 17.534 1.00 91.00 72 ASP A N 1
ATOM 538 C CA . ASP A 1 72 ? -15.799 2.385 17.764 1.00 91.00 72 ASP A CA 1
ATOM 539 C C . ASP A 1 72 ? -16.534 1.200 18.403 1.00 91.00 72 ASP A C 1
ATOM 541 O O . ASP A 1 72 ? -17.314 1.386 19.340 1.00 91.00 72 ASP A O 1
ATOM 545 N N . LEU A 1 73 ? -16.253 -0.029 17.957 1.00 93.12 73 LEU A N 1
ATOM 546 C CA . LEU A 1 73 ? -16.796 -1.245 18.569 1.00 93.12 73 LEU A CA 1
ATOM 547 C C . LEU A 1 73 ? -16.357 -1.391 20.029 1.00 93.12 73 LEU A C 1
ATOM 549 O O . LEU A 1 73 ? -17.179 -1.672 20.902 1.00 93.12 73 LEU A O 1
ATOM 553 N N . LEU A 1 74 ? -15.077 -1.162 20.322 1.00 90.25 74 LEU A N 1
ATOM 554 C CA . LEU A 1 74 ? -14.564 -1.216 21.691 1.00 90.25 74 LEU A CA 1
ATOM 555 C C . LEU A 1 74 ? -15.209 -0.142 22.576 1.00 90.25 74 LEU A C 1
ATOM 557 O O . LEU A 1 74 ? -15.597 -0.433 23.710 1.00 90.25 74 LEU A O 1
ATOM 561 N N . ARG A 1 75 ? -15.402 1.074 22.051 1.00 88.88 75 ARG A N 1
ATOM 562 C CA . ARG A 1 75 ? -16.125 2.149 22.747 1.00 88.88 75 ARG A CA 1
ATOM 563 C C . ARG A 1 75 ? -17.571 1.761 23.047 1.00 88.88 75 ARG A C 1
ATOM 565 O O . ARG A 1 75 ? -18.036 1.986 24.164 1.00 88.88 75 ARG A O 1
ATOM 572 N N . GLN A 1 76 ? -18.266 1.120 22.105 1.00 92.75 76 GLN A N 1
ATOM 573 C CA . GLN A 1 76 ? -19.620 0.590 22.327 1.00 92.75 76 GLN A CA 1
ATOM 574 C C . GLN A 1 76 ? -19.658 -0.492 23.415 1.00 92.75 76 GLN A C 1
ATOM 576 O O . GLN A 1 76 ? -20.610 -0.547 24.191 1.00 92.75 76 GLN A O 1
ATOM 581 N N . LEU A 1 77 ? -18.611 -1.312 23.518 1.00 92.38 77 LEU A N 1
ATOM 582 C CA . LEU A 1 77 ? -18.453 -2.319 24.573 1.00 92.38 77 LEU A CA 1
ATOM 583 C C . LEU A 1 77 ? -18.019 -1.728 25.929 1.00 92.38 77 LEU A C 1
ATOM 585 O O . LEU A 1 77 ? -17.894 -2.462 26.908 1.00 92.38 77 LEU A O 1
ATOM 589 N N . GLY A 1 78 ? -17.828 -0.408 26.016 1.00 89.81 78 GLY A N 1
ATOM 590 C CA . GLY A 1 78 ? -17.522 0.305 27.257 1.00 89.81 78 GLY A CA 1
ATOM 591 C C . GLY A 1 78 ? -16.035 0.560 27.503 1.00 89.81 78 GLY A C 1
ATOM 592 O O . GLY A 1 78 ? -15.675 1.013 28.593 1.00 89.81 78 GLY A O 1
ATOM 593 N N . TYR A 1 79 ? -15.169 0.308 26.518 1.00 89.06 79 TYR A N 1
ATOM 594 C CA . TYR A 1 79 ? -13.762 0.695 26.583 1.00 89.06 79 TYR A CA 1
ATOM 595 C C . TYR A 1 79 ? -13.615 2.221 26.455 1.00 89.06 79 TYR A C 1
ATOM 597 O O . TYR A 1 79 ? -14.238 2.846 25.600 1.00 89.06 79 TYR A O 1
ATOM 605 N N . LYS A 1 80 ? -12.804 2.836 27.325 1.00 82.44 80 LYS A N 1
ATOM 606 C CA . LYS A 1 80 ? -12.661 4.305 27.436 1.00 82.44 80 LYS A CA 1
ATOM 607 C C . LYS A 1 80 ? -11.294 4.846 26.997 1.00 82.44 80 LYS A C 1
ATOM 609 O O . LYS A 1 80 ? -11.062 6.041 27.147 1.00 82.44 80 LYS A O 1
ATOM 614 N N . GLY A 1 81 ? -10.393 3.989 26.518 1.00 77.75 81 GLY A N 1
ATOM 615 C CA . GLY A 1 81 ? -9.069 4.394 26.035 1.00 77.75 81 GLY A CA 1
ATOM 616 C C . GLY A 1 81 ? -9.041 4.645 24.527 1.00 77.75 81 GLY A C 1
ATOM 617 O O . GLY A 1 81 ? -9.904 4.151 23.800 1.00 77.75 81 GLY A O 1
ATOM 618 N N . ASP A 1 82 ? -8.018 5.363 24.066 1.00 67.25 82 ASP A N 1
ATOM 619 C CA . ASP A 1 82 ? -7.624 5.407 22.656 1.00 67.25 82 ASP A CA 1
ATOM 620 C C . ASP A 1 82 ? -6.470 4.424 22.445 1.00 67.25 82 ASP A C 1
ATOM 622 O O . ASP A 1 82 ? -5.349 4.658 22.881 1.00 67.25 82 ASP A O 1
ATOM 626 N N . LEU A 1 83 ? -6.758 3.292 21.801 1.00 65.19 83 LEU A N 1
ATOM 627 C CA . LEU 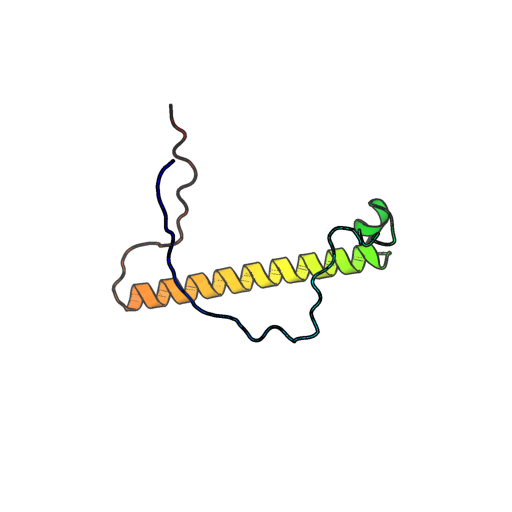A 1 83 ? -5.824 2.164 21.684 1.00 65.19 83 LEU A CA 1
ATOM 628 C C . LEU A 1 83 ? -4.654 2.423 20.717 1.00 65.19 83 LEU A C 1
ATOM 630 O O . LEU A 1 83 ? -3.679 1.682 20.716 1.00 65.19 83 LEU A O 1
ATOM 634 N N . PHE A 1 84 ? -4.773 3.453 19.879 1.00 68.31 84 PHE A N 1
ATOM 635 C CA . PHE A 1 84 ? -3.864 3.716 18.760 1.00 68.31 84 PHE A CA 1
ATOM 636 C C . PHE A 1 84 ? -3.131 5.058 18.877 1.00 68.31 84 PHE A C 1
ATOM 638 O O . PHE A 1 84 ? -2.538 5.516 17.903 1.00 68.31 84 PHE A O 1
ATOM 645 N N . GLN A 1 85 ? -3.150 5.693 20.054 1.00 61.53 85 GLN A N 1
ATOM 646 C CA . GLN A 1 85 ? -2.172 6.735 20.361 1.00 61.53 85 GLN A CA 1
ATOM 647 C C . GLN A 1 85 ? -0.839 6.042 20.645 1.00 61.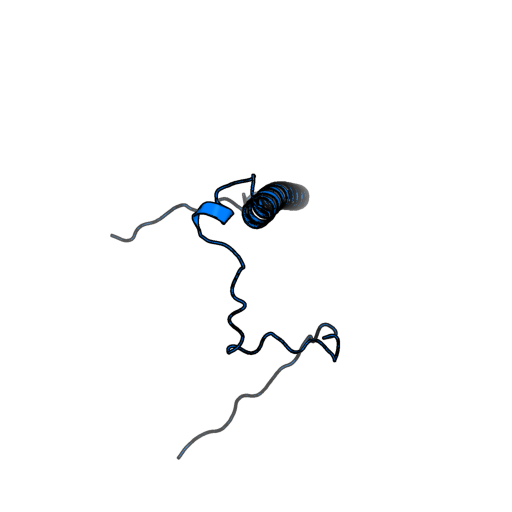53 85 GLN A C 1
ATOM 649 O O . GLN A 1 85 ? -0.597 5.555 21.745 1.00 61.53 85 GLN A O 1
ATOM 654 N N . VAL A 1 86 ? 0.004 5.942 19.619 1.00 54.12 86 VAL A N 1
ATOM 655 C CA . VAL A 1 86 ? 1.421 5.642 19.812 1.00 54.12 86 VAL A CA 1
ATOM 656 C C . VAL A 1 86 ? 2.002 6.840 20.558 1.00 54.12 86 VAL A C 1
ATOM 658 O O . VAL A 1 86 ? 1.971 7.954 20.038 1.00 54.12 86 VAL A O 1
ATOM 661 N N . GLU A 1 87 ? 2.467 6.635 21.789 1.00 54.78 87 GLU A N 1
ATOM 662 C CA . GLU A 1 87 ? 3.264 7.639 22.489 1.00 54.78 87 GLU A CA 1
ATOM 663 C C . GLU A 1 87 ? 4.555 7.851 21.688 1.00 54.78 87 GLU A C 1
ATOM 665 O O . GLU A 1 87 ? 5.465 7.020 21.690 1.00 54.78 87 GLU A O 1
ATOM 670 N N . GLU A 1 88 ? 4.608 8.945 20.929 1.00 49.78 88 GLU A N 1
ATOM 671 C CA . GLU A 1 88 ? 5.841 9.425 20.319 1.00 49.78 88 GLU A CA 1
ATOM 672 C C . GLU A 1 88 ? 6.807 9.847 21.437 1.00 49.78 88 GLU A C 1
ATOM 674 O O . GLU A 1 88 ? 6.730 10.954 21.960 1.00 49.78 88 GLU A O 1
ATOM 679 N N . GLY A 1 89 ? 7.722 8.944 21.793 1.00 49.56 89 GLY A N 1
ATOM 680 C CA . GLY A 1 89 ? 9.050 9.275 22.313 1.00 49.56 89 GLY A CA 1
ATOM 681 C C . GLY A 1 89 ? 9.127 9.828 23.738 1.00 49.56 89 GLY A C 1
ATOM 682 O O . GLY A 1 89 ? 9.325 11.023 23.938 1.00 49.56 89 GLY A O 1
ATOM 683 N N . GLU A 1 90 ? 9.161 8.935 24.726 1.00 42.50 90 GLU A N 1
ATOM 684 C CA . GLU A 1 90 ? 9.925 9.185 25.952 1.00 42.50 90 GLU A CA 1
ATOM 685 C C . GLU A 1 90 ? 11.402 8.843 25.650 1.00 42.50 90 GLU A C 1
ATOM 687 O O . GLU A 1 90 ? 11.817 7.684 25.702 1.00 42.50 90 GLU A O 1
ATOM 692 N N . GLU A 1 91 ? 12.197 9.835 25.224 1.00 52.25 91 GLU A N 1
ATOM 693 C CA . GLU A 1 91 ? 13.658 9.680 25.158 1.00 52.25 91 GLU A CA 1
ATOM 694 C C . GLU A 1 91 ? 14.224 9.560 26.586 1.00 52.25 91 GLU A C 1
ATOM 696 O O . GLU A 1 91 ? 13.933 10.418 27.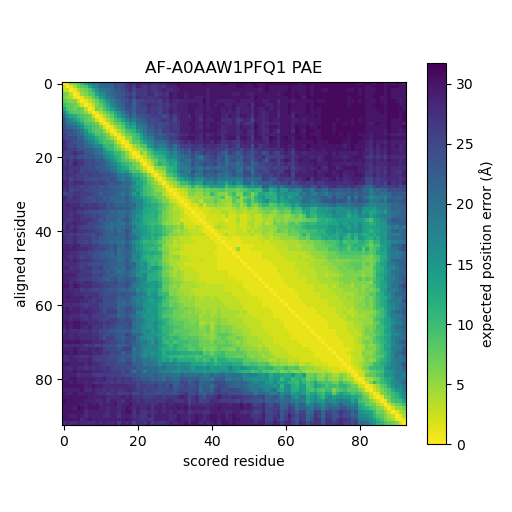425 1.00 52.25 91 GLU A O 1
ATOM 701 N N . PRO A 1 92 ? 15.063 8.552 26.887 1.00 54.66 92 PRO A N 1
ATOM 702 C CA . PRO A 1 92 ? 15.717 8.462 28.182 1.00 54.66 92 PRO A CA 1
ATOM 703 C C . PRO A 1 92 ? 16.882 9.459 28.252 1.00 54.66 92 PRO A C 1
ATOM 705 O O . PRO A 1 92 ? 17.859 9.334 27.511 1.00 54.66 92 PRO A O 1
ATOM 708 N N . ASN A 1 93 ? 16.808 10.405 29.188 1.00 45.38 93 ASN A N 1
ATOM 709 C CA . ASN A 1 93 ? 17.977 11.052 29.791 1.00 45.38 93 ASN A CA 1
ATOM 710 C C . ASN A 1 93 ? 17.826 11.081 31.311 1.00 45.38 93 ASN A C 1
ATOM 712 O O . ASN A 1 93 ? 16.818 11.647 31.788 1.00 45.38 93 ASN A O 1
#

Sequence (93 aa):
MAQSPEQSDSRQAEAVDEDFEGLAPEEDWEVPGGVNDSLSQNTKLGRAVHDACLELDALSVLEKENLTKASDLLRQLG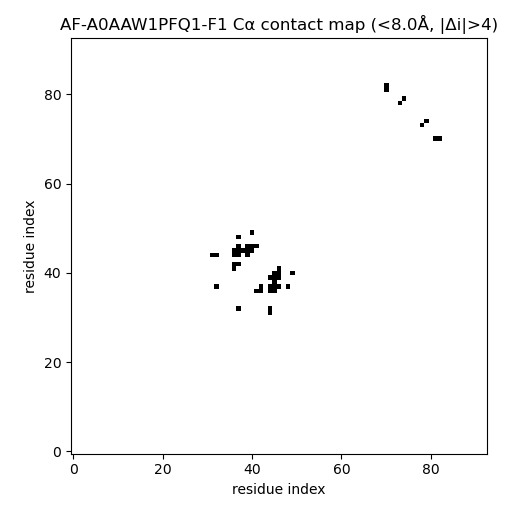YKGDLFQVEEGEEPN

Foldseek 3Di:
DDDDDDDDDDDDDDPDPPPPPDDDPPPPPDDPDDPVQCCDCVHPNVVVNVVVVVVVVVVVVVVVVVLVVVQVVVVVVPDDDDPPPDPPDPDDD

Mean predicted aligned error: 17.01 Å

Solvent-accessible surface area (backbone atoms only — not comparable to full-atom values): 6267 Å² total; per-residue (Å²): 139,84,80,87,86,80,80,87,79,88,87,78,87,71,87,68,62,95,78,71,76,70,83,58,96,82,69,78,75,77,69,86,71,54,75,73,35,47,77,28,69,89,34,74,49,6,36,54,49,49,53,51,53,54,51,51,54,52,49,53,52,52,48,54,52,50,52,48,54,51,50,52,53,41,42,74,74,67,50,88,76,75,94,79,71,73,81,84,69,88,74,91,128

pLDDT: mean 73.85, std 19.52, range [35.5, 95.75]

Organism: NCBI:txid706552